Protein AF-A0A969K6Q5-F1 (afdb_monomer)

Foldseek 3Di:
DDPVVVVVVVLVPDDPVVVVVVVVVVVVVVVVVVDDDDPPVRVVVVVVVVCVVCVCVCVPDDDPCRVCPPVPDDDDDDDD

Sequence (80 aa):
MTIAEQVYTIVQSLSEEQASEVLSFAATLQQRDSQPAIPEDEAQVRWQELVRSTAGAFPDFPSLEEIRSGYGEDGPRESL

pLDDT: mean 83.17, std 6.75, range [62.91, 95.12]

Secondary structure (DSSP, 8-state):
--HHHHHHHHHHTS-HHHHHHHHHHHHHHHHHHTSPPPPHHHHHHHHHHHHHHHTT--TTPPPHHHHHTTS-SPPPPPP-

Radius of gyration: 22.39 Å; Cα contacts (8 Å, |Δi|>4): 5;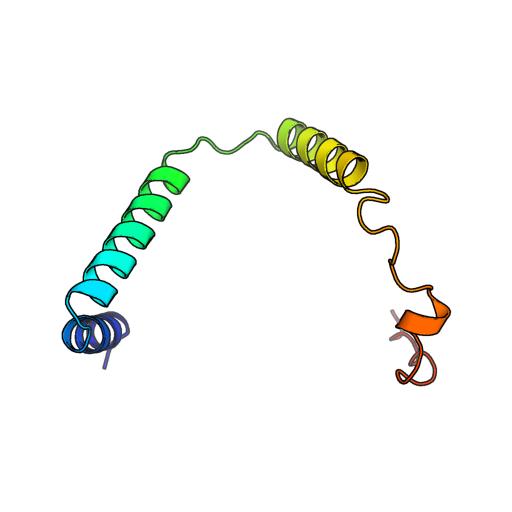 chains: 1; bounding box: 51×43×50 Å

Structure (mmCIF, N/CA/C/O backbone):
data_AF-A0A969K6Q5-F1
#
_entry.id   AF-A0A969K6Q5-F1
#
loop_
_atom_site.group_PDB
_atom_site.id
_atom_site.type_symbol
_atom_site.label_atom_id
_atom_site.label_alt_id
_atom_site.label_comp_id
_atom_site.label_asym_id
_atom_site.label_entity_id
_atom_site.label_seq_id
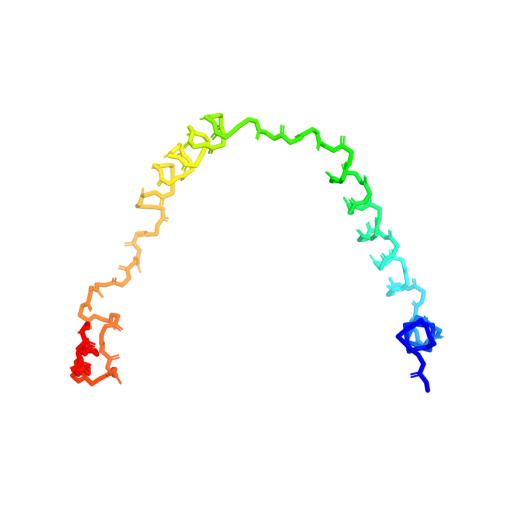_atom_site.pdbx_PDB_ins_code
_atom_site.Cartn_x
_atom_site.Cartn_y
_atom_site.Cartn_z
_atom_site.occupancy
_atom_site.B_iso_or_equiv
_atom_site.auth_seq_id
_atom_site.auth_comp_id
_atom_site.auth_asym_id
_atom_site.auth_atom_id
_atom_site.pdbx_PDB_model_num
ATOM 1 N N . MET A 1 1 ? -26.757 -8.316 3.310 1.00 70.19 1 MET A N 1
ATOM 2 C CA . MET A 1 1 ? -25.773 -7.546 4.086 1.00 70.19 1 MET A CA 1
ATOM 3 C C . MET A 1 1 ? -24.918 -6.776 3.098 1.00 70.19 1 MET A C 1
ATOM 5 O O . MET A 1 1 ? -24.401 -7.387 2.167 1.00 70.19 1 MET A O 1
ATOM 9 N N . THR A 1 2 ? -24.869 -5.458 3.215 1.00 95.12 2 THR A N 1
ATOM 10 C CA . THR A 1 2 ? -24.097 -4.570 2.336 1.00 95.12 2 THR A CA 1
ATOM 11 C C . THR A 1 2 ? -22.669 -4.391 2.858 1.00 95.12 2 THR A C 1
ATOM 13 O O . THR A 1 2 ? -22.386 -4.686 4.019 1.00 95.12 2 THR A O 1
ATOM 16 N N . ILE A 1 3 ? -21.766 -3.874 2.017 1.00 89.62 3 ILE A N 1
ATOM 17 C CA . ILE A 1 3 ? -20.389 -3.540 2.425 1.00 89.62 3 ILE A CA 1
ATOM 18 C C . ILE A 1 3 ? -20.402 -2.524 3.579 1.00 89.62 3 ILE A C 1
ATOM 20 O O . ILE A 1 3 ? -19.655 -2.676 4.539 1.00 89.62 3 ILE A O 1
ATOM 24 N N . ALA A 1 4 ? -21.298 -1.532 3.536 1.00 87.06 4 ALA A N 1
ATOM 25 C CA . ALA A 1 4 ? -21.437 -0.536 4.598 1.00 87.06 4 ALA A CA 1
ATOM 26 C C . ALA A 1 4 ? -21.867 -1.164 5.936 1.00 87.06 4 ALA A C 1
ATOM 28 O O . ALA A 1 4 ? -21.328 -0.815 6.983 1.00 87.06 4 ALA A O 1
ATOM 29 N N . GLU A 1 5 ? -22.791 -2.128 5.902 1.00 90.44 5 GLU A N 1
ATOM 30 C CA . GLU A 1 5 ? -23.219 -2.866 7.098 1.00 90.44 5 GLU A CA 1
ATOM 31 C C . GLU A 1 5 ? -22.090 -3.730 7.671 1.00 90.44 5 GLU A C 1
ATOM 33 O O . GLU A 1 5 ? -21.914 -3.761 8.885 1.00 90.44 5 GLU A O 1
ATOM 38 N N . GLN A 1 6 ? -21.293 -4.386 6.818 1.00 89.44 6 GLN A N 1
ATOM 39 C CA . GLN A 1 6 ? -20.125 -5.165 7.249 1.00 89.44 6 GLN A CA 1
ATOM 40 C C . GLN A 1 6 ? -19.071 -4.294 7.928 1.00 89.44 6 GLN A C 1
ATOM 42 O O . GLN A 1 6 ? -18.620 -4.624 9.028 1.00 89.44 6 GLN A O 1
ATOM 47 N N . VAL A 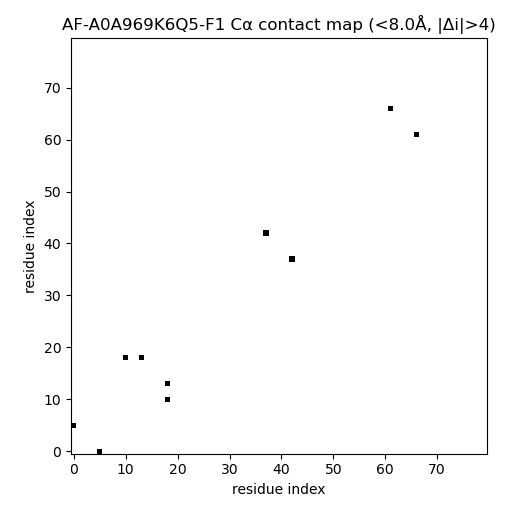1 7 ? -18.723 -3.162 7.313 1.00 85.31 7 VAL A N 1
ATOM 48 C CA . VAL A 1 7 ? -17.776 -2.199 7.888 1.00 85.31 7 VAL A CA 1
ATOM 49 C C . VAL A 1 7 ? -18.285 -1.694 9.237 1.00 85.31 7 VAL A C 1
ATOM 51 O O . VAL A 1 7 ? -17.529 -1.680 10.205 1.00 85.31 7 VAL A O 1
ATOM 54 N N . TYR A 1 8 ? -19.575 -1.366 9.337 1.00 86.38 8 TYR A N 1
ATOM 55 C CA . TYR A 1 8 ? -20.184 -0.919 10.588 1.00 86.38 8 TYR A CA 1
ATOM 56 C C . TYR A 1 8 ? -20.074 -1.965 11.705 1.00 86.38 8 TYR A C 1
ATOM 58 O O . TYR A 1 8 ? -19.646 -1.631 12.808 1.00 86.38 8 TYR A O 1
ATOM 66 N N . THR A 1 9 ? -20.398 -3.233 11.422 1.00 92.44 9 THR A N 1
ATOM 67 C CA . THR A 1 9 ? -20.275 -4.314 12.417 1.00 92.44 9 THR A CA 1
ATOM 68 C C . THR A 1 9 ? -18.840 -4.543 12.878 1.00 92.44 9 THR A C 1
ATOM 70 O O . THR A 1 9 ? -18.619 -4.788 14.061 1.00 92.44 9 THR A O 1
ATOM 73 N N . ILE A 1 10 ? -17.864 -4.434 11.972 1.00 89.69 10 ILE A N 1
ATOM 74 C CA . ILE A 1 10 ? -16.448 -4.590 12.322 1.00 89.69 10 ILE A CA 1
ATOM 75 C C . ILE A 1 10 ? -16.025 -3.448 13.243 1.00 89.69 10 ILE A C 1
ATOM 77 O O . ILE A 1 10 ? -15.522 -3.714 14.330 1.00 89.69 10 ILE A O 1
ATOM 81 N N . VAL A 1 11 ? -16.303 -2.198 12.859 1.00 83.56 11 VAL A N 1
ATOM 82 C CA . VAL A 1 11 ? -15.941 -1.011 13.650 1.00 83.56 11 VAL A CA 1
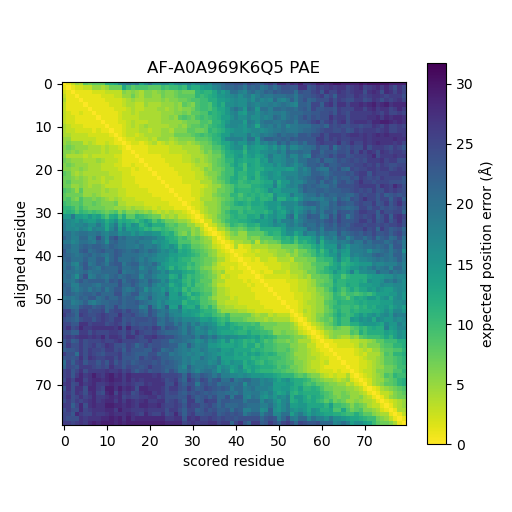ATOM 83 C C . VAL A 1 11 ? -16.601 -1.029 15.032 1.00 83.56 11 VAL A C 1
ATOM 85 O O . VAL A 1 11 ? -15.951 -0.682 16.012 1.00 83.56 11 VAL A O 1
ATOM 88 N N . GLN A 1 12 ? -17.851 -1.493 15.142 1.00 88.81 12 GLN A N 1
ATOM 89 C CA . GLN A 1 12 ? -18.537 -1.637 16.434 1.00 88.81 12 GLN A CA 1
ATOM 90 C C . GLN A 1 12 ? -17.887 -2.652 17.382 1.00 88.81 12 GLN A C 1
ATOM 92 O O . GLN A 1 12 ? -18.082 -2.557 18.591 1.00 88.81 12 GLN A O 1
ATOM 97 N N . SER A 1 13 ? -17.166 -3.639 16.848 1.00 92.75 13 SER A N 1
ATOM 98 C CA . SER A 1 13 ? -16.521 -4.688 17.646 1.00 92.75 13 SER A CA 1
ATOM 99 C C . SER A 1 13 ? -15.107 -4.330 18.120 1.00 92.75 13 SER A C 1
ATOM 101 O O . SER A 1 13 ? -14.509 -5.102 18.869 1.00 92.75 13 SER A O 1
ATOM 103 N N . LEU A 1 14 ? -14.570 -3.185 17.686 1.00 92.56 14 LEU A N 1
ATOM 104 C CA . LEU A 1 14 ? -13.212 -2.749 18.008 1.00 92.56 14 LEU A CA 1
ATOM 105 C C . LEU A 1 14 ? -13.106 -2.192 19.431 1.00 92.56 14 LEU A C 1
ATOM 107 O O . LEU A 1 14 ? -14.038 -1.578 19.954 1.00 92.56 14 LEU A O 1
ATOM 111 N N . SER A 1 15 ? -11.929 -2.359 20.039 1.00 94.12 15 SER A N 1
ATOM 112 C CA . SER A 1 15 ? -11.568 -1.625 21.253 1.00 94.12 15 SER A CA 1
ATOM 113 C C . SER A 1 15 ? -11.344 -0.137 20.955 1.00 94.12 15 SER A C 1
ATOM 115 O O . SER A 1 15 ? -11.150 0.265 19.808 1.00 94.12 15 SER A O 1
ATOM 117 N N . GLU A 1 16 ? -11.327 0.696 21.996 1.00 88.69 16 GLU A N 1
ATOM 118 C CA . GLU A 1 16 ? -11.079 2.139 21.860 1.00 88.69 16 GLU A CA 1
ATOM 119 C C . GLU A 1 16 ? -9.713 2.442 21.219 1.00 88.69 16 GLU A C 1
ATOM 121 O O . GLU A 1 16 ? -9.598 3.328 20.373 1.00 88.69 16 GLU A O 1
ATOM 126 N N . GLU A 1 1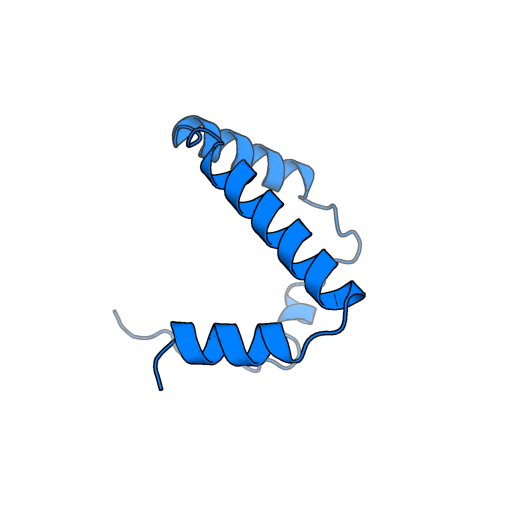7 ? -8.693 1.649 21.551 1.00 91.06 17 GLU A N 1
ATOM 127 C CA . GLU A 1 17 ? -7.353 1.753 20.969 1.00 91.06 17 GLU A CA 1
ATOM 128 C C . GLU A 1 17 ? -7.360 1.438 19.465 1.00 91.06 17 GLU A C 1
ATOM 130 O O . GLU A 1 17 ? -6.845 2.212 18.660 1.00 91.06 17 GLU A O 1
ATOM 135 N N . GLN A 1 18 ? -8.036 0.358 19.067 1.00 89.25 18 GLN A N 1
ATOM 136 C CA . GLN A 1 18 ? -8.164 -0.037 17.662 1.00 89.25 18 GLN A CA 1
ATOM 137 C C . GLN A 1 18 ? -9.008 0.961 16.858 1.00 89.25 18 GLN A C 1
ATOM 139 O O . GLN A 1 18 ? -8.694 1.267 15.710 1.00 89.25 18 GLN A O 1
ATOM 144 N N . ALA A 1 19 ? -10.071 1.507 17.454 1.00 86.94 19 ALA A N 1
ATOM 145 C CA . ALA A 1 19 ? -10.881 2.544 16.825 1.00 86.94 19 ALA A CA 1
ATOM 146 C C . ALA A 1 19 ? -10.073 3.835 16.606 1.00 86.94 19 ALA A C 1
ATOM 148 O O . ALA A 1 19 ? -10.172 4.454 15.545 1.00 86.94 19 ALA A O 1
ATOM 149 N N . SER A 1 20 ? -9.238 4.212 17.579 1.00 86.81 20 SER A N 1
ATOM 150 C CA . SER A 1 20 ? -8.317 5.348 17.466 1.00 86.81 20 SER A CA 1
ATOM 151 C C . SER A 1 20 ? -7.313 5.155 16.324 1.00 86.81 20 SER A C 1
ATOM 153 O O . SER A 1 20 ? -7.092 6.067 15.524 1.00 86.81 20 SER A O 1
ATOM 155 N N . GLU A 1 21 ? -6.769 3.946 16.175 1.00 88.94 21 GLU A N 1
ATOM 156 C CA . GLU A 1 21 ? -5.861 3.603 15.077 1.00 88.94 21 GLU A CA 1
ATOM 157 C C . GLU A 1 21 ? -6.548 3.701 13.706 1.00 88.94 21 GLU A C 1
ATOM 159 O O . GLU A 1 21 ? -6.007 4.311 12.780 1.00 88.94 21 GLU A O 1
ATOM 164 N N . VAL A 1 22 ? -7.778 3.191 13.584 1.00 88.06 22 VAL A N 1
ATOM 165 C CA . VAL A 1 22 ? -8.571 3.294 12.347 1.00 88.06 22 VAL A CA 1
ATOM 166 C C . VAL A 1 22 ? -8.865 4.753 11.987 1.00 88.06 22 VAL A C 1
ATOM 168 O O . VAL A 1 22 ? -8.757 5.128 10.817 1.00 88.06 22 VAL A O 1
ATOM 171 N N . LEU A 1 23 ? -9.200 5.598 12.967 1.00 86.75 23 LEU A N 1
ATOM 172 C CA . LEU A 1 23 ? -9.429 7.030 12.742 1.00 86.75 23 LEU A CA 1
ATOM 173 C C . LEU A 1 23 ? -8.146 7.760 12.334 1.00 86.75 23 LEU A C 1
ATOM 175 O O . LEU A 1 23 ? -8.179 8.588 11.421 1.00 86.75 23 LEU A O 1
ATOM 179 N N . SER A 1 24 ? -7.019 7.427 12.966 1.00 88.75 24 SER A N 1
ATOM 180 C CA . SER A 1 24 ? -5.699 7.940 12.590 1.00 88.75 24 SER A CA 1
ATOM 181 C C . SER A 1 24 ? -5.366 7.579 11.141 1.00 88.75 24 SER A C 1
ATOM 183 O O . SER A 1 24 ? -5.048 8.454 10.334 1.00 88.75 24 SER A O 1
ATOM 185 N N . PHE A 1 25 ? -5.551 6.312 10.763 1.00 87.50 25 PHE A N 1
ATOM 186 C CA . PHE A 1 25 ? -5.350 5.855 9.392 1.00 87.50 25 PHE A CA 1
ATOM 187 C C . PHE A 1 25 ? -6.276 6.576 8.399 1.00 87.50 25 PHE A C 1
ATOM 189 O O . PHE A 1 25 ? -5.806 7.096 7.384 1.00 87.50 25 PHE A O 1
ATOM 196 N N . ALA A 1 26 ? -7.572 6.697 8.703 1.00 87.31 26 ALA A N 1
ATOM 197 C CA . ALA A 1 26 ? -8.522 7.421 7.856 1.00 87.31 26 ALA A CA 1
ATOM 198 C C . ALA A 1 26 ? -8.125 8.897 7.652 1.00 87.31 26 ALA A C 1
ATOM 200 O O . ALA A 1 26 ? -8.249 9.423 6.542 1.00 87.31 26 ALA A O 1
ATOM 201 N N . ALA A 1 27 ? -7.587 9.549 8.686 1.00 86.06 27 ALA A N 1
ATOM 202 C CA . ALA A 1 27 ? -7.070 10.911 8.586 1.00 86.06 27 ALA A CA 1
ATOM 203 C C . ALA A 1 27 ?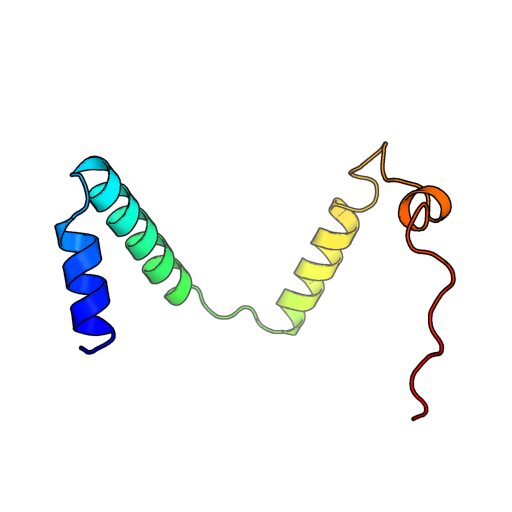 -5.855 11.006 7.643 1.00 86.06 27 ALA A C 1
ATOM 205 O O . ALA A 1 27 ? -5.750 11.969 6.882 1.00 86.06 27 ALA A O 1
ATOM 206 N N . THR A 1 28 ? -4.970 9.999 7.623 1.00 85.75 28 THR A N 1
ATOM 207 C CA . THR A 1 28 ? -3.836 9.974 6.676 1.00 85.75 28 THR A CA 1
ATOM 208 C C . THR A 1 28 ? -4.282 9.850 5.218 1.00 85.75 28 THR A C 1
ATOM 210 O O . THR A 1 28 ? -3.703 10.493 4.342 1.00 85.75 28 THR A O 1
ATOM 213 N N . LEU A 1 29 ? -5.347 9.088 4.944 1.00 82.44 29 LEU A N 1
ATOM 214 C CA . LEU A 1 29 ? -5.908 8.957 3.596 1.00 82.44 29 LEU A CA 1
ATOM 215 C C . LEU A 1 29 ? -6.510 10.277 3.097 1.00 82.44 29 LEU A C 1
ATOM 217 O O . LEU A 1 29 ? -6.242 10.681 1.969 1.00 82.44 29 LEU A O 1
ATOM 221 N N . GLN A 1 30 ? -7.243 10.999 3.951 1.00 78.00 30 GLN A N 1
ATOM 222 C CA . GLN A 1 30 ? -7.792 12.313 3.588 1.00 78.00 30 GLN A CA 1
ATOM 223 C C . GLN A 1 30 ? -6.699 13.342 3.263 1.00 78.00 30 GLN A C 1
ATOM 225 O O . GLN A 1 30 ? -6.852 14.162 2.354 1.00 78.00 30 GLN A O 1
ATOM 230 N N . GLN A 1 31 ? -5.577 13.295 3.986 1.00 76.75 31 GLN A N 1
ATOM 231 C CA . GLN A 1 31 ? -4.428 14.159 3.706 1.00 76.75 31 GLN A CA 1
ATOM 232 C C . GLN A 1 31 ? -3.747 13.788 2.384 1.00 76.75 31 GLN A C 1
ATOM 234 O O . GLN A 1 31 ? -3.349 14.678 1.634 1.00 76.75 31 GLN A O 1
ATOM 239 N N . ARG A 1 32 ? -3.665 12.492 2.064 1.00 70.38 32 ARG A N 1
ATOM 240 C CA . ARG A 1 32 ? -3.103 11.997 0.803 1.00 70.38 32 ARG A CA 1
ATOM 241 C C . ARG A 1 32 ? -3.932 12.421 -0.413 1.00 70.38 32 ARG A C 1
ATOM 243 O O . ARG A 1 32 ? -3.345 12.838 -1.405 1.00 70.38 32 ARG A O 1
ATOM 250 N N . ASP A 1 33 ? -5.260 12.364 -0.337 1.00 62.91 33 ASP A N 1
ATOM 251 C CA . ASP A 1 33 ? -6.142 12.796 -1.438 1.00 62.91 33 ASP A CA 1
ATOM 252 C C . ASP A 1 33 ? -6.113 14.317 -1.660 1.00 62.91 33 ASP A C 1
ATOM 254 O O . ASP A 1 33 ? -6.443 14.807 -2.739 1.00 62.91 33 ASP A O 1
ATOM 258 N N . SER A 1 34 ? -5.672 15.073 -0.650 1.00 65.00 34 SER A N 1
ATOM 259 C CA . SER A 1 34 ? -5.431 16.517 -0.756 1.00 65.00 34 SER A CA 1
ATOM 260 C C . SER A 1 34 ? -4.085 16.849 -1.411 1.00 65.00 34 SER A C 1
ATOM 262 O O . SER A 1 34 ? -3.809 18.016 -1.700 1.00 65.00 34 SER A O 1
ATOM 264 N N . GLN A 1 35 ? -3.226 15.850 -1.632 1.00 66.25 35 GLN A N 1
ATOM 265 C CA . GLN A 1 35 ? -1.918 16.049 -2.231 1.00 66.25 35 GLN A CA 1
ATOM 266 C C . GLN A 1 35 ? -2.072 16.135 -3.755 1.00 66.25 35 GLN A C 1
ATOM 268 O O . GLN A 1 35 ? -2.627 15.219 -4.366 1.00 66.25 35 GLN A O 1
ATOM 273 N N . PRO A 1 36 ? -1.609 17.223 -4.398 1.00 69.94 36 PRO A N 1
ATOM 274 C CA . PRO A 1 36 ? -1.728 17.355 -5.841 1.00 69.94 36 PRO A CA 1
ATOM 275 C C . PRO A 1 36 ? -1.019 16.189 -6.530 1.00 69.94 36 PRO A C 1
ATOM 277 O O . PRO A 1 36 ? 0.073 15.783 -6.121 1.00 69.94 36 PRO A O 1
ATOM 280 N N . ALA A 1 37 ? -1.650 15.659 -7.580 1.00 75.62 37 ALA A N 1
ATOM 281 C CA . ALA A 1 37 ? -1.027 14.658 -8.429 1.00 75.62 37 ALA A CA 1
ATOM 282 C C . ALA A 1 37 ? 0.320 15.198 -8.924 1.00 75.62 37 ALA A C 1
ATOM 284 O O . ALA A 1 37 ? 0.400 16.306 -9.457 1.00 75.62 37 ALA A O 1
ATOM 285 N N . ILE A 1 38 ? 1.380 14.419 -8.713 1.00 77.44 38 ILE A N 1
ATOM 286 C CA . ILE A 1 38 ? 2.705 14.751 -9.228 1.00 77.44 38 ILE A CA 1
ATOM 287 C C . ILE A 1 38 ? 2.633 14.591 -10.755 1.00 77.44 38 ILE A C 1
ATOM 289 O O . ILE A 1 38 ? 2.171 13.540 -11.210 1.00 77.44 38 ILE A O 1
ATOM 293 N N . PRO A 1 39 ? 3.057 15.591 -11.549 1.00 86.06 39 PRO A N 1
ATOM 294 C CA . PRO A 1 39 ? 3.170 15.447 -12.996 1.00 86.06 39 PRO A CA 1
ATOM 295 C C . PRO A 1 39 ? 3.981 14.199 -13.361 1.00 86.06 39 PRO A C 1
ATOM 297 O O . PRO A 1 39 ? 4.967 13.890 -12.695 1.00 86.06 39 PRO A O 1
ATOM 300 N N . GLU A 1 40 ? 3.592 13.489 -14.418 1.00 82.69 40 GLU A N 1
ATOM 301 C CA . GLU A 1 40 ? 4.212 12.213 -14.808 1.00 82.69 40 GLU A CA 1
ATOM 302 C C . GLU A 1 40 ? 5.736 12.325 -14.995 1.00 82.69 40 GLU A C 1
ATOM 304 O O . GLU A 1 40 ? 6.485 11.492 -14.484 1.00 82.69 40 GLU A O 1
ATOM 309 N N . ASP A 1 41 ? 6.201 13.419 -15.605 1.00 84.12 41 ASP A N 1
ATOM 310 C CA . ASP A 1 41 ? 7.628 13.711 -15.782 1.00 84.12 41 ASP A CA 1
ATOM 311 C C . ASP A 1 41 ? 8.368 13.840 -14.441 1.00 84.12 41 ASP A C 1
ATOM 313 O O . ASP A 1 41 ? 9.471 13.322 -14.257 1.00 84.12 41 ASP A O 1
ATOM 317 N N . GLU A 1 42 ? 7.750 14.503 -13.462 1.00 84.69 42 GLU A N 1
ATOM 318 C CA . GLU A 1 42 ? 8.321 14.666 -12.126 1.00 84.69 42 GLU A CA 1
ATOM 319 C C . GLU A 1 42 ? 8.279 13.346 -11.340 1.00 84.69 42 GLU A C 1
ATOM 321 O O . GLU A 1 42 ? 9.227 13.018 -10.621 1.00 84.69 42 GLU A O 1
ATOM 326 N N . ALA A 1 43 ? 7.228 12.542 -11.518 1.00 83.56 43 ALA A N 1
ATOM 327 C CA . ALA A 1 43 ? 7.137 11.208 -10.936 1.00 83.56 43 ALA A CA 1
ATOM 328 C C . ALA A 1 43 ? 8.235 10.281 -11.485 1.00 83.56 43 ALA A C 1
ATOM 330 O O . ALA A 1 43 ? 8.866 9.553 -10.715 1.00 83.56 43 ALA A O 1
ATOM 331 N N . GLN A 1 44 ? 8.521 10.353 -12.788 1.00 86.38 44 GLN A N 1
ATOM 332 C CA . GLN A 1 44 ? 9.576 9.568 -13.425 1.00 86.38 44 GLN A CA 1
ATOM 333 C C . GLN A 1 44 ? 10.971 9.958 -12.919 1.00 86.38 44 GLN A C 1
ATOM 335 O O . GLN A 1 44 ? 11.788 9.076 -12.641 1.00 86.38 44 GLN A O 1
ATOM 340 N N . VAL A 1 45 ? 11.242 11.256 -12.744 1.00 86.75 45 VAL A N 1
ATOM 341 C CA . VAL A 1 45 ? 12.512 11.738 -12.173 1.00 86.75 45 VAL A CA 1
ATOM 342 C C . VAL A 1 45 ? 12.675 11.271 -10.724 1.00 86.75 45 VAL A C 1
ATOM 344 O O . VAL A 1 45 ? 13.706 10.684 -10.387 1.00 86.75 45 VAL A O 1
ATOM 347 N N . ARG A 1 46 ? 11.643 11.440 -9.884 1.00 88.50 46 ARG A N 1
ATOM 348 C CA . ARG A 1 46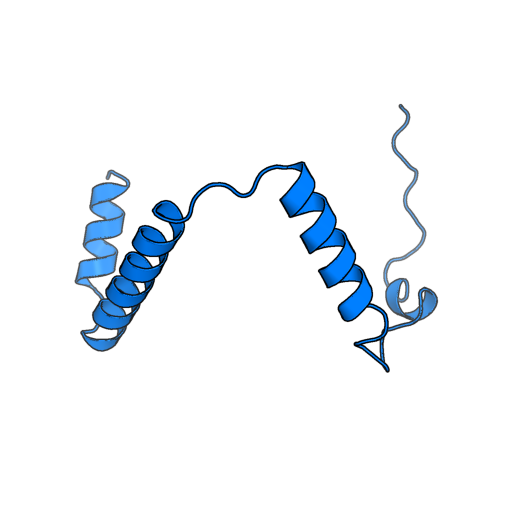 ? 11.656 10.977 -8.482 1.00 8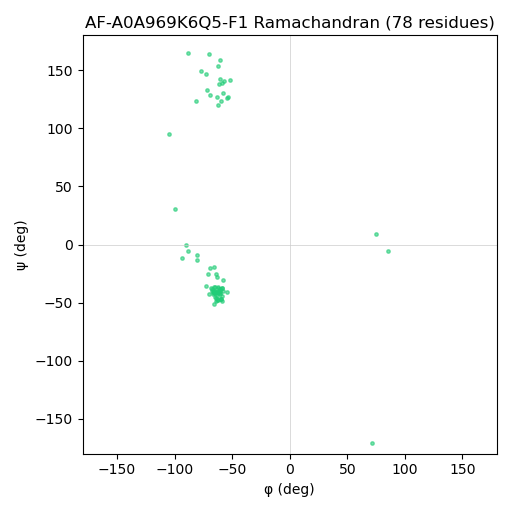8.50 46 ARG A CA 1
ATOM 349 C C . ARG A 1 46 ? 11.848 9.464 -8.375 1.00 88.50 46 ARG A C 1
ATOM 351 O O . ARG A 1 46 ? 12.569 8.990 -7.500 1.00 88.50 46 ARG A O 1
ATOM 358 N N . TRP A 1 47 ? 11.235 8.700 -9.278 1.00 85.00 47 TRP A N 1
ATOM 359 C CA . TRP A 1 47 ? 11.408 7.251 -9.342 1.00 85.00 47 TRP A CA 1
ATOM 360 C C . TRP A 1 47 ? 12.850 6.858 -9.668 1.00 85.00 47 TRP A C 1
ATOM 362 O O . TRP A 1 47 ? 13.438 6.026 -8.978 1.00 85.00 47 TRP A O 1
ATOM 372 N N . GLN A 1 48 ? 13.449 7.476 -10.689 1.00 89.19 48 GLN A N 1
ATOM 373 C CA . GLN A 1 48 ? 14.842 7.205 -11.047 1.00 89.19 48 GLN A CA 1
ATOM 374 C C . GLN A 1 48 ? 15.800 7.536 -9.900 1.00 89.19 48 GLN A C 1
ATOM 376 O O . GLN A 1 48 ? 16.749 6.788 -9.661 1.00 89.19 48 GLN A O 1
ATOM 381 N N . GLU A 1 49 ? 15.557 8.635 -9.188 1.00 90.19 49 GLU A N 1
ATOM 382 C CA . GLU A 1 49 ? 16.349 9.027 -8.024 1.00 90.19 49 GLU A CA 1
ATOM 383 C C . GLU A 1 49 ? 16.222 8.018 -6.875 1.00 90.19 49 GLU A C 1
ATOM 385 O O . GLU A 1 49 ? 17.240 7.591 -6.332 1.00 90.19 49 GLU A O 1
ATOM 390 N N . LEU A 1 50 ? 15.004 7.561 -6.566 1.00 88.56 50 LEU A N 1
ATOM 391 C CA . LEU A 1 50 ? 14.756 6.524 -5.560 1.00 88.56 50 LEU A CA 1
ATOM 392 C C . LEU A 1 50 ? 15.465 5.206 -5.903 1.00 88.56 50 LEU A C 1
ATOM 394 O O . LEU A 1 50 ? 16.119 4.605 -5.053 1.00 88.56 50 LEU A O 1
ATOM 398 N N . VAL A 1 51 ? 15.358 4.746 -7.150 1.00 86.25 51 VAL A N 1
ATOM 399 C CA . VAL A 1 51 ? 16.024 3.511 -7.597 1.00 86.25 51 VAL A CA 1
ATOM 400 C C . VAL A 1 51 ? 17.540 3.646 -7.476 1.00 86.25 51 VAL A C 1
ATOM 402 O O . VAL A 1 51 ? 18.211 2.722 -7.025 1.00 86.25 51 VAL A O 1
ATOM 405 N N . ARG A 1 52 ? 18.096 4.807 -7.835 1.00 85.50 52 ARG A N 1
ATOM 406 C CA . ARG A 1 52 ? 19.538 5.058 -7.706 1.00 85.50 52 ARG A CA 1
ATOM 407 C C . ARG A 1 52 ? 19.991 5.132 -6.253 1.00 85.50 52 ARG A C 1
ATOM 409 O O . ARG A 1 52 ? 21.054 4.606 -5.950 1.00 85.50 52 ARG A O 1
ATOM 416 N N . SER A 1 53 ? 19.215 5.756 -5.367 1.00 86.25 53 SER A N 1
ATOM 417 C CA . SER A 1 53 ? 19.573 5.873 -3.946 1.00 86.25 53 SER A CA 1
ATOM 418 C C . SER A 1 53 ? 19.467 4.546 -3.195 1.00 86.25 53 SER A C 1
ATOM 420 O O . SER A 1 53 ? 20.164 4.338 -2.206 1.00 86.25 53 SER A O 1
ATOM 422 N N . THR A 1 54 ? 18.624 3.637 -3.683 1.00 83.56 54 THR A N 1
ATOM 423 C CA . THR A 1 54 ? 18.440 2.293 -3.117 1.00 83.56 54 THR A CA 1
ATOM 424 C C . THR A 1 54 ? 19.319 1.230 -3.780 1.00 83.56 54 THR A C 1
ATOM 426 O O . THR A 1 54 ? 19.461 0.127 -3.245 1.00 83.56 54 THR A O 1
ATOM 429 N N . ALA A 1 55 ? 19.959 1.542 -4.911 1.00 79.06 55 ALA A N 1
ATOM 430 C CA . ALA A 1 55 ? 20.882 0.635 -5.580 1.00 79.06 55 ALA A CA 1
ATOM 431 C C . ALA A 1 55 ? 22.080 0.320 -4.670 1.00 79.06 55 ALA A C 1
ATOM 433 O O . ALA A 1 55 ? 22.819 1.209 -4.256 1.00 79.06 55 ALA A O 1
ATOM 434 N N . GLY A 1 56 ? 22.267 -0.962 -4.350 1.00 72.88 56 GLY A N 1
ATOM 435 C CA . GLY A 1 56 ? 23.326 -1.405 -3.438 1.00 72.88 56 GLY A CA 1
ATOM 436 C C . GLY A 1 56 ? 23.059 -1.114 -1.956 1.00 72.88 56 GLY A C 1
ATOM 437 O O . GLY A 1 56 ? 23.949 -1.334 -1.141 1.00 72.88 56 GLY A O 1
ATOM 438 N N . ALA A 1 57 ? 21.851 -0.669 -1.581 1.00 78.88 57 ALA A N 1
ATOM 439 C CA . ALA A 1 57 ? 21.469 -0.481 -0.176 1.00 78.88 57 ALA A CA 1
ATOM 440 C C . ALA A 1 57 ? 21.410 -1.803 0.614 1.00 78.88 57 ALA A C 1
ATOM 442 O O . ALA A 1 57 ? 21.474 -1.794 1.841 1.00 78.88 57 ALA A O 1
ATOM 443 N N . PHE A 1 58 ? 21.314 -2.934 -0.087 1.00 76.94 58 PHE A N 1
ATOM 444 C CA . PHE A 1 58 ? 21.375 -4.270 0.489 1.00 76.94 58 PHE A CA 1
ATOM 445 C C . PHE A 1 58 ? 22.740 -4.894 0.168 1.00 76.94 58 PHE A C 1
ATOM 447 O O . PHE A 1 58 ? 22.903 -5.445 -0.922 1.00 76.94 58 PHE A O 1
ATOM 454 N N . PRO A 1 59 ? 23.730 -4.795 1.076 1.00 73.06 59 PRO A N 1
ATOM 455 C CA . PRO A 1 59 ? 25.045 -5.403 0.869 1.00 73.06 59 PRO A CA 1
ATOM 456 C C . PRO A 1 59 ? 24.970 -6.934 0.775 1.00 73.06 59 PRO A C 1
ATOM 458 O O . PRO A 1 59 ? 25.757 -7.532 0.051 1.00 73.06 59 PRO A O 1
ATOM 461 N N . ASP A 1 60 ? 23.974 -7.538 1.429 1.00 81.19 60 ASP A N 1
ATOM 462 C CA . ASP A 1 60 ? 23.716 -8.983 1.437 1.00 81.19 60 ASP A CA 1
ATOM 463 C C . ASP A 1 60 ? 22.598 -9.376 0.456 1.00 81.19 60 ASP A C 1
ATOM 465 O O . ASP A 1 60 ? 21.816 -10.294 0.714 1.00 81.19 60 ASP A O 1
ATOM 469 N N . PHE A 1 61 ? 22.443 -8.639 -0.650 1.00 82.31 61 PHE A N 1
ATOM 470 C CA . PHE A 1 61 ? 21.449 -9.007 -1.654 1.00 82.31 61 PHE A CA 1
ATOM 471 C C . PHE A 1 61 ? 21.809 -10.375 -2.257 1.00 82.31 61 PHE A C 1
ATOM 473 O O . PHE A 1 61 ? 22.938 -10.531 -2.732 1.00 82.31 61 PHE A O 1
ATOM 480 N N . PRO A 1 62 ? 20.886 -11.354 -2.268 1.00 81.44 62 PRO A N 1
ATOM 481 C CA . PRO A 1 62 ? 21.205 -12.687 -2.753 1.00 81.44 62 PRO A CA 1
ATOM 482 C C . PRO A 1 62 ? 21.637 -12.654 -4.221 1.00 81.44 62 PRO A C 1
ATOM 484 O O . PRO A 1 62 ? 21.088 -11.914 -5.045 1.00 81.44 62 PRO A O 1
ATOM 487 N N . SER A 1 63 ? 22.617 -13.480 -4.563 1.00 83.69 63 SER A N 1
ATOM 488 C CA . SER A 1 63 ? 23.020 -13.709 -5.947 1.00 83.69 63 SER A CA 1
ATOM 489 C C . SER A 1 63 ? 21.860 -14.280 -6.767 1.00 83.69 63 SER A C 1
ATOM 491 O O . SER A 1 63 ? 20.932 -14.893 -6.243 1.00 83.69 63 SER A O 1
ATOM 493 N N . LEU A 1 64 ? 21.919 -14.138 -8.094 1.00 80.44 64 LEU A N 1
ATOM 494 C CA . LEU A 1 64 ? 20.905 -14.731 -8.976 1.00 80.44 64 LEU A CA 1
ATOM 495 C C . LEU A 1 64 ? 20.790 -16.252 -8.801 1.00 80.44 64 LEU A C 1
ATOM 497 O O . LEU A 1 64 ? 19.714 -16.809 -8.996 1.00 80.44 64 LEU A O 1
ATOM 501 N N . GLU A 1 65 ? 21.888 -16.918 -8.453 1.00 82.56 65 GLU A N 1
ATOM 502 C CA . GLU A 1 65 ? 21.933 -18.355 -8.181 1.00 82.56 65 GLU A CA 1
ATOM 503 C C . GLU A 1 65 ? 21.207 -18.693 -6.874 1.00 82.56 65 GLU A C 1
ATOM 505 O O . GLU A 1 65 ? 20.400 -19.620 -6.853 1.00 82.56 65 GLU A O 1
ATOM 510 N N . GLU A 1 66 ? 21.403 -17.901 -5.817 1.00 87.25 66 GLU A N 1
ATOM 511 C CA . GLU A 1 66 ? 20.670 -18.038 -4.550 1.00 87.25 66 GLU A CA 1
ATOM 512 C C . GLU A 1 66 ? 19.178 -17.733 -4.716 1.00 87.25 66 GLU A C 1
ATOM 514 O O . GLU A 1 66 ? 18.346 -18.482 -4.207 1.00 87.25 66 GLU A O 1
ATOM 519 N N . ILE A 1 67 ? 18.823 -16.701 -5.489 1.00 85.25 67 ILE A N 1
ATOM 520 C CA . ILE A 1 67 ? 17.421 -16.373 -5.801 1.00 85.25 67 ILE A CA 1
ATOM 521 C C . ILE A 1 67 ? 16.750 -17.526 -6.551 1.00 85.25 67 ILE A C 1
ATOM 523 O O . ILE A 1 67 ? 15.594 -17.836 -6.286 1.00 85.25 67 ILE A O 1
ATOM 527 N N . ARG A 1 68 ? 17.463 -18.168 -7.483 1.00 83.12 68 ARG A N 1
ATOM 528 C CA . ARG A 1 68 ? 16.951 -19.302 -8.269 1.00 83.12 68 ARG A CA 1
ATOM 529 C C . ARG A 1 68 ? 17.005 -20.630 -7.520 1.00 83.12 68 ARG A C 1
ATOM 531 O O . ARG A 1 68 ? 16.389 -21.601 -7.965 1.00 83.12 68 ARG A O 1
ATOM 538 N N . SER A 1 69 ? 17.724 -20.699 -6.400 1.00 86.38 69 SER A N 1
ATOM 539 C CA . SER A 1 69 ? 17.842 -21.930 -5.626 1.00 86.38 69 SER A CA 1
ATOM 540 C C . SER A 1 69 ? 16.453 -22.398 -5.170 1.00 86.38 69 SER A C 1
ATOM 542 O O . SER A 1 69 ? 15.681 -21.655 -4.573 1.00 86.38 69 SER A O 1
ATOM 544 N N . GLY A 1 70 ? 16.092 -23.633 -5.525 1.00 80.94 70 GLY A N 1
ATOM 545 C CA . GLY A 1 70 ? 14.800 -24.231 -5.170 1.00 80.94 70 GLY A CA 1
ATOM 546 C C . GLY A 1 70 ? 13.621 -23.933 -6.107 1.00 80.94 70 GLY A C 1
ATOM 547 O O . GLY A 1 70 ? 12.575 -24.551 -5.926 1.00 80.94 70 GLY A O 1
ATOM 548 N N . TYR A 1 71 ? 13.770 -23.076 -7.126 1.00 78.88 71 TYR A N 1
ATOM 549 C CA . TYR A 1 71 ? 12.674 -22.738 -8.055 1.00 78.88 71 TYR A CA 1
ATOM 550 C C . TYR A 1 71 ? 12.572 -23.643 -9.294 1.00 78.88 71 TYR A C 1
ATOM 552 O O . TYR A 1 71 ? 11.642 -23.497 -10.083 1.00 78.88 71 TYR A O 1
ATOM 560 N N . GLY A 1 72 ? 13.468 -24.626 -9.436 1.00 79.12 72 GLY A N 1
ATOM 561 C CA . GLY A 1 72 ? 13.496 -25.521 -10.595 1.00 79.12 72 GLY A CA 1
ATOM 562 C C . GLY A 1 72 ? 13.972 -24.821 -11.871 1.00 79.12 72 GLY A C 1
ATOM 563 O O . GLY A 1 72 ? 14.494 -23.710 -11.827 1.00 79.12 72 GLY A O 1
ATOM 564 N N . GLU A 1 73 ? 13.850 -25.499 -13.010 1.00 79.12 73 GLU A N 1
ATOM 565 C CA . GLU A 1 73 ? 14.158 -24.900 -14.312 1.00 79.12 73 GLU A CA 1
ATOM 566 C C . GLU A 1 73 ? 13.074 -23.892 -14.712 1.00 79.12 73 GLU A C 1
ATOM 568 O O . GLU A 1 73 ? 11.894 -24.085 -14.409 1.00 79.12 73 GLU A O 1
ATOM 573 N N . ASP A 1 74 ? 13.475 -22.831 -15.419 1.00 79.56 74 ASP A N 1
ATOM 574 C CA . ASP A 1 74 ? 12.534 -21.864 -15.981 1.00 79.56 74 ASP A CA 1
ATOM 575 C C . ASP A 1 74 ? 11.505 -22.597 -16.856 1.00 79.56 74 ASP A C 1
ATOM 577 O O . ASP A 1 74 ? 11.851 -23.342 -17.778 1.00 79.56 74 ASP A O 1
ATOM 581 N N . GLY A 1 75 ? 10.221 -22.372 -16.573 1.00 81.06 75 GLY A N 1
ATOM 582 C CA . GLY A 1 75 ? 9.141 -22.900 -17.397 1.00 81.06 75 GLY A CA 1
ATOM 583 C C . GLY A 1 75 ? 9.197 -22.340 -18.826 1.00 81.06 75 GLY A C 1
ATOM 584 O O . GLY A 1 75 ? 9.703 -21.232 -19.044 1.00 81.06 75 GLY A O 1
ATOM 585 N N . PRO A 1 76 ? 8.666 -23.070 -19.824 1.00 83.44 76 PRO A N 1
ATOM 586 C CA . PRO A 1 76 ? 8.586 -22.557 -21.183 1.00 83.44 76 PRO A CA 1
ATOM 587 C C . PRO A 1 76 ? 7.792 -21.249 -21.184 1.00 83.44 76 PRO A C 1
ATOM 589 O O . PRO A 1 76 ? 6.701 -21.171 -20.620 1.00 83.44 76 PRO A O 1
ATOM 592 N N . ARG A 1 77 ? 8.343 -20.211 -21.822 1.00 81.38 77 ARG A N 1
ATOM 593 C CA . ARG A 1 77 ? 7.595 -18.972 -22.059 1.00 81.38 77 ARG A CA 1
ATOM 594 C C . ARG A 1 77 ? 6.381 -19.294 -22.925 1.00 81.38 77 ARG A C 1
ATOM 596 O O . ARG A 1 77 ? 6.500 -20.053 -23.888 1.00 81.38 77 ARG A O 1
ATOM 603 N N . GLU A 1 78 ? 5.234 -18.710 -22.593 1.00 79.81 78 GLU A N 1
ATOM 604 C CA . GLU A 1 78 ? 4.054 -18.809 -23.448 1.00 79.81 78 GLU A CA 1
ATOM 605 C C . GLU A 1 78 ? 4.387 -18.280 -24.849 1.00 79.81 78 GLU A C 1
ATOM 607 O O . GLU A 1 78 ? 5.159 -17.331 -25.016 1.00 79.81 78 GLU A O 1
ATOM 612 N N . SER A 1 79 ? 3.854 -18.954 -25.867 1.00 74.81 79 SER A N 1
ATOM 613 C CA . SER A 1 79 ? 4.009 -18.511 -27.252 1.00 74.81 79 SER A CA 1
ATOM 614 C C . SER A 1 79 ? 3.157 -17.260 -27.465 1.00 74.81 79 SER A C 1
ATOM 616 O O . SER A 1 79 ? 2.004 -17.242 -27.040 1.00 74.81 79 SER A O 1
ATOM 618 N N . LEU A 1 80 ? 3.748 -16.238 -28.091 1.00 69.44 80 LEU A N 1
ATOM 619 C CA . LEU A 1 80 ? 3.079 -14.985 -28.459 1.00 69.44 80 LEU A CA 1
ATOM 620 C C . LEU A 1 80 ? 1.947 -15.204 -29.468 1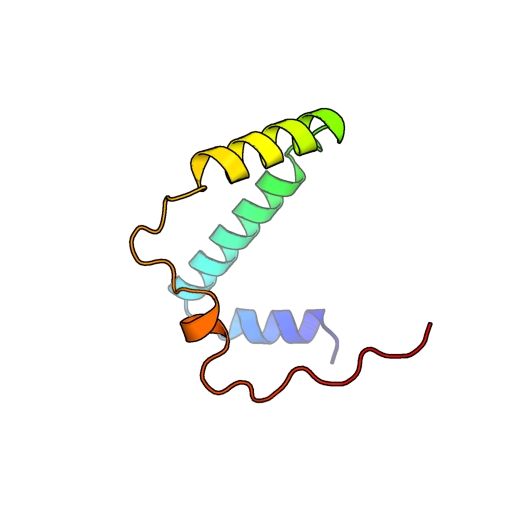.00 69.44 80 LEU A C 1
ATOM 622 O O . LEU A 1 80 ? 2.136 -16.041 -30.382 1.00 69.44 80 LEU A O 1
#

Solvent-accessible surface area (backbone atoms only — not comparable to full-atom values): 5093 Å² total; per-residue (Å²): 135,52,73,70,55,53,52,50,56,54,61,71,70,49,52,73,68,57,48,50,49,51,50,54,52,53,52,52,52,58,55,54,74,68,50,77,82,70,55,68,71,58,46,52,52,54,49,55,50,51,53,58,70,50,59,75,70,55,87,82,59,73,49,73,66,61,69,47,56,92,68,70,75,84,73,84,75,81,82,131

Mean predicted aligned error: 14.23 Å